Protein AF-A0A661CKA3-F1 (afdb_monomer_lite)

Sequence (81 aa):
MATQIGIVTTLIGTATSTGADGSIRNLQVGNQVFSDDLISTGPHGAIEIQFENESVMDMGRNSQTILDLHVFDLTAMTEFL

Structure (mmCIF, N/CA/C/O backbone):
data_AF-A0A661CKA3-F1
#
_entry.id   AF-A0A661CKA3-F1
#
loop_
_atom_site.group_PDB
_atom_site.id
_atom_site.type_symbol
_atom_site.label_atom_id
_atom_site.label_alt_id
_atom_site.label_comp_id
_atom_site.label_asym_id
_atom_site.label_entity_id
_atom_site.label_seq_id
_atom_site.pdbx_PDB_ins_code
_atom_site.Cartn_x
_atom_site.Cartn_y
_atom_site.Cartn_z
_atom_site.occupancy
_atom_site.B_iso_or_equiv
_atom_site.auth_seq_id
_atom_site.auth_comp_id
_atom_site.auth_asym_id
_atom_site.auth_atom_id
_atom_site.pdbx_PDB_model_num
ATOM 1 N N . MET A 1 1 ? -16.340 -2.806 12.553 1.00 65.62 1 MET A N 1
ATOM 2 C CA . MET A 1 1 ? -15.727 -3.964 11.867 1.00 65.62 1 MET A CA 1
ATOM 3 C C . MET A 1 1 ? -15.068 -3.412 10.620 1.00 65.62 1 MET A C 1
ATOM 5 O O . MET A 1 1 ? -15.704 -2.586 9.985 1.00 65.62 1 MET A O 1
ATOM 9 N N . ALA A 1 2 ? -13.818 -3.776 10.331 1.00 79.50 2 ALA A N 1
ATOM 10 C CA . ALA A 1 2 ? -13.156 -3.348 9.100 1.00 79.50 2 ALA A CA 1
ATOM 11 C C . ALA A 1 2 ? -13.748 -4.136 7.921 1.00 79.50 2 ALA A C 1
ATOM 13 O O . ALA A 1 2 ? -13.841 -5.363 8.001 1.00 79.50 2 ALA A O 1
ATOM 14 N N . THR A 1 3 ? -14.189 -3.447 6.871 1.00 89.31 3 THR A N 1
ATOM 15 C CA . THR A 1 3 ? -14.782 -4.081 5.685 1.00 89.31 3 THR A CA 1
ATOM 16 C C . THR A 1 3 ? -13.673 -4.342 4.687 1.00 89.31 3 THR A C 1
ATOM 18 O O . THR A 1 3 ? -12.971 -3.409 4.321 1.00 89.31 3 THR A O 1
ATOM 21 N N . GLN A 1 4 ? -13.462 -5.590 4.271 1.00 92.62 4 GLN A N 1
ATOM 22 C CA . GLN A 1 4 ? -12.517 -5.865 3.188 1.00 92.62 4 GLN A CA 1
ATOM 23 C C . GLN A 1 4 ? -13.043 -5.214 1.908 1.00 92.62 4 GLN A C 1
ATOM 25 O O . GLN A 1 4 ? -14.235 -5.298 1.637 1.00 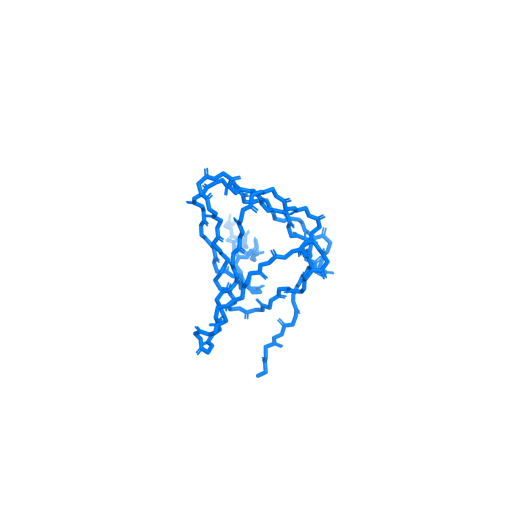92.62 4 GLN A O 1
ATOM 30 N N . ILE A 1 5 ? -12.164 -4.564 1.145 1.00 92.38 5 ILE A N 1
ATOM 31 C CA . ILE A 1 5 ? -12.555 -3.944 -0.129 1.00 92.38 5 ILE A CA 1
ATOM 32 C C . ILE A 1 5 ? -11.665 -4.353 -1.302 1.00 92.38 5 ILE A C 1
ATOM 34 O O . ILE A 1 5 ? -12.014 -4.099 -2.454 1.00 92.38 5 ILE A O 1
ATOM 38 N N . GLY A 1 6 ? -10.514 -4.976 -1.034 1.00 94.50 6 GLY A N 1
ATOM 39 C CA . GLY A 1 6 ? -9.583 -5.385 -2.079 1.00 94.50 6 GLY A CA 1
ATOM 40 C C . GLY A 1 6 ? -8.433 -6.256 -1.590 1.00 94.50 6 GLY A C 1
ATOM 41 O O . GLY A 1 6 ? -8.323 -6.590 -0.404 1.00 94.50 6 GLY A O 1
ATOM 42 N N . ILE A 1 7 ? -7.574 -6.629 -2.535 1.00 96.94 7 ILE A N 1
ATOM 43 C CA . ILE A 1 7 ? -6.393 -7.473 -2.345 1.00 96.94 7 ILE A CA 1
ATOM 44 C C . ILE A 1 7 ? -5.212 -6.850 -3.093 1.00 96.94 7 ILE A C 1
ATOM 46 O O . ILE A 1 7 ? -5.346 -6.393 -4.225 1.00 96.94 7 ILE A O 1
ATOM 50 N N . VAL A 1 8 ? -4.036 -6.859 -2.470 1.00 97.81 8 VAL A N 1
ATOM 51 C CA . VAL A 1 8 ? -2.785 -6.434 -3.108 1.00 97.81 8 VAL A CA 1
ATOM 52 C C . VAL A 1 8 ? -2.362 -7.470 -4.147 1.00 97.81 8 VAL A C 1
ATOM 54 O O . VAL A 1 8 ? -2.062 -8.610 -3.791 1.00 97.81 8 VAL A O 1
ATOM 57 N N . THR A 1 9 ? -2.292 -7.091 -5.415 1.00 97.81 9 THR A N 1
ATOM 58 C CA . THR A 1 9 ? -1.894 -7.986 -6.517 1.00 97.81 9 THR A CA 1
ATOM 59 C C . THR A 1 9 ? -0.427 -7.829 -6.884 1.00 97.81 9 THR A C 1
ATOM 61 O O . THR A 1 9 ? 0.235 -8.820 -7.191 1.00 97.81 9 THR A O 1
ATOM 64 N N . THR A 1 10 ? 0.112 -6.616 -6.749 1.00 97.62 10 THR A N 1
ATOM 65 C CA . THR A 1 10 ? 1.520 -6.313 -7.022 1.00 97.62 10 THR A CA 1
ATOM 66 C C . THR A 1 10 ? 2.097 -5.423 -5.926 1.00 97.62 10 THR A C 1
ATOM 68 O O . THR A 1 10 ? 1.445 -4.494 -5.455 1.00 97.62 10 THR A O 1
ATOM 71 N N . LEU A 1 11 ? 3.343 -5.684 -5.520 1.00 97.62 11 LEU A N 1
ATOM 72 C CA . LEU A 1 11 ? 4.092 -4.823 -4.607 1.00 97.62 11 LEU A CA 1
ATOM 73 C C . LEU A 1 11 ? 5.580 -4.808 -4.970 1.00 97.62 11 LEU A C 1
ATOM 75 O O . LEU A 1 11 ? 6.225 -5.854 -5.042 1.00 97.62 11 LEU A O 1
ATOM 79 N N . ILE A 1 12 ? 6.138 -3.611 -5.127 1.00 97.50 12 ILE A N 1
ATOM 80 C CA . ILE A 1 12 ? 7.572 -3.348 -5.267 1.00 97.50 12 ILE A CA 1
ATOM 81 C C . ILE A 1 12 ? 7.992 -2.453 -4.102 1.00 97.50 12 ILE A C 1
ATOM 83 O O . ILE A 1 12 ? 7.295 -1.497 -3.773 1.00 97.50 12 ILE A O 1
ATOM 87 N N . GLY A 1 13 ? 9.131 -2.743 -3.471 1.00 96.94 13 GLY A N 1
ATOM 88 C CA . GLY A 1 13 ? 9.627 -1.957 -2.341 1.00 96.94 13 GLY A CA 1
ATOM 89 C C . GLY A 1 13 ? 8.800 -2.174 -1.071 1.00 96.94 13 GLY A C 1
ATOM 90 O O . GLY A 1 13 ? 8.642 -3.308 -0.624 1.00 96.94 13 GLY A O 1
ATOM 91 N N . THR A 1 14 ? 8.321 -1.090 -0.456 1.00 97.38 14 THR A N 1
ATOM 92 C CA . THR A 1 14 ? 7.555 -1.139 0.798 1.00 97.38 14 THR A CA 1
ATOM 93 C C . THR A 1 14 ? 6.227 -0.406 0.677 1.00 97.38 14 THR A C 1
ATOM 95 O O . THR A 1 14 ? 6.148 0.671 0.082 1.00 97.38 14 THR A O 1
ATOM 98 N N . ALA A 1 15 ? 5.198 -0.972 1.301 1.00 98.00 15 ALA A N 1
ATOM 99 C CA . ALA A 1 15 ? 3.934 -0.303 1.553 1.00 98.00 15 ALA A CA 1
ATOM 100 C C . ALA A 1 15 ? 3.380 -0.715 2.921 1.00 98.00 15 ALA A C 1
ATOM 102 O O . ALA A 1 15 ? 3.653 -1.816 3.413 1.00 98.00 15 ALA A O 1
ATOM 103 N N . THR A 1 16 ? 2.609 0.174 3.532 1.00 98.06 16 THR A N 1
ATOM 104 C CA . THR A 1 16 ? 1.925 -0.059 4.805 1.00 98.06 16 THR A CA 1
ATOM 105 C C . THR A 1 16 ? 0.453 0.294 4.687 1.00 98.06 16 THR A C 1
ATOM 107 O O . THR A 1 16 ? 0.108 1.248 3.993 1.00 98.06 16 THR A O 1
ATOM 110 N N . SER A 1 17 ? -0.389 -0.445 5.401 1.00 97.50 17 SER A N 1
ATOM 111 C CA . SER A 1 17 ? -1.766 -0.061 5.703 1.00 97.50 17 SER A CA 1
ATOM 112 C C . SER A 1 17 ? -1.829 0.367 7.166 1.00 97.50 17 SER A C 1
ATOM 114 O O . SER A 1 17 ? -1.355 -0.362 8.042 1.00 97.50 17 SER A O 1
ATOM 116 N N . THR A 1 18 ? -2.386 1.545 7.417 1.00 96.50 18 THR A N 1
ATOM 117 C CA . THR A 1 18 ? -2.763 2.003 8.752 1.00 96.50 18 THR A CA 1
ATOM 118 C C . THR A 1 18 ? -4.277 1.908 8.863 1.00 96.50 18 THR A C 1
ATOM 120 O O . THR A 1 18 ? -4.978 2.632 8.160 1.00 96.50 18 THR A O 1
ATOM 123 N N . GLY A 1 19 ? -4.771 1.025 9.727 1.00 92.38 19 GLY A N 1
ATOM 124 C CA . GLY A 1 19 ? -6.203 0.875 9.968 1.00 92.38 19 GLY A CA 1
ATOM 125 C C . GLY A 1 19 ? -6.805 2.077 10.694 1.00 92.38 19 GLY A C 1
ATOM 126 O O . GLY A 1 19 ? -6.093 2.886 11.294 1.00 92.38 19 GLY A O 1
ATOM 127 N N . ALA A 1 20 ? -8.136 2.165 10.703 1.00 86.94 20 ALA A N 1
ATOM 128 C CA . ALA A 1 20 ? -8.874 3.213 11.419 1.00 86.94 20 ALA A CA 1
ATOM 129 C C . ALA A 1 20 ? -8.626 3.219 12.945 1.00 86.94 20 ALA A C 1
ATOM 131 O O . ALA A 1 20 ? -8.853 4.223 13.617 1.00 86.94 20 ALA A O 1
ATOM 132 N N . ASP A 1 21 ? -8.149 2.103 13.499 1.00 87.94 21 ASP A N 1
ATOM 133 C CA . ASP A 1 21 ? -7.720 1.963 14.894 1.00 87.94 21 ASP A CA 1
ATOM 134 C C . ASP A 1 21 ? -6.284 2.469 15.148 1.00 87.94 21 ASP A C 1
ATOM 136 O O . ASP A 1 21 ? -5.816 2.463 16.287 1.00 87.94 21 ASP A O 1
ATOM 140 N N . GLY A 1 22 ? -5.581 2.908 14.100 1.00 91.31 22 GLY A N 1
ATOM 141 C CA . GLY A 1 22 ? -4.186 3.340 14.135 1.00 91.31 22 GLY A CA 1
ATOM 142 C C . GLY A 1 22 ? -3.169 2.200 14.038 1.00 91.31 22 GLY A C 1
ATOM 143 O O . GLY A 1 22 ? -1.965 2.465 14.062 1.00 91.31 22 GLY A O 1
ATOM 144 N N . SER A 1 23 ? -3.609 0.944 13.913 1.00 94.12 23 SER A N 1
ATOM 145 C CA . SER A 1 23 ? -2.720 -0.208 13.754 1.00 94.12 23 SER A CA 1
ATOM 146 C C . SER A 1 23 ? -2.033 -0.165 12.392 1.00 94.12 23 SER A C 1
ATOM 148 O O . SER A 1 23 ? -2.694 -0.099 11.358 1.00 94.12 23 SER A O 1
ATOM 150 N N . ILE A 1 24 ? -0.701 -0.245 12.378 1.00 96.50 24 ILE A N 1
ATOM 151 C CA . ILE A 1 24 ? 0.093 -0.233 11.144 1.00 96.50 24 ILE A CA 1
ATOM 152 C C . ILE A 1 24 ? 0.537 -1.654 10.811 1.00 96.50 24 ILE A C 1
ATOM 154 O O . ILE A 1 24 ? 1.137 -2.337 11.643 1.00 96.50 24 ILE A O 1
ATOM 158 N N . ARG A 1 25 ? 0.301 -2.080 9.570 1.00 96.19 25 ARG A N 1
ATOM 159 C CA . ARG A 1 25 ? 0.789 -3.351 9.029 1.00 96.19 25 ARG A CA 1
ATOM 160 C C . ARG A 1 25 ? 1.555 -3.151 7.731 1.00 96.19 25 ARG A C 1
ATOM 162 O O . ARG A 1 25 ? 1.164 -2.355 6.880 1.00 96.19 25 ARG A O 1
ATOM 169 N N . ASN A 1 26 ? 2.631 -3.911 7.556 1.00 97.38 26 ASN A N 1
ATOM 170 C CA . ASN A 1 26 ? 3.301 -4.021 6.266 1.00 97.38 26 ASN A CA 1
ATOM 171 C C . ASN A 1 26 ? 2.432 -4.831 5.307 1.00 97.38 26 ASN A C 1
ATOM 173 O O . ASN A 1 26 ? 1.925 -5.888 5.676 1.00 97.38 26 ASN A O 1
ATOM 177 N N . LEU A 1 27 ? 2.282 -4.332 4.085 1.00 97.50 27 LEU A N 1
ATOM 178 C CA . LEU A 1 27 ? 1.555 -5.029 3.034 1.00 97.50 27 LEU A CA 1
ATOM 179 C C . LEU A 1 27 ? 2.488 -5.959 2.262 1.00 97.50 27 LEU A C 1
ATOM 181 O O . LEU A 1 27 ? 3.678 -5.683 2.098 1.00 97.50 27 LEU A O 1
ATOM 185 N N . GLN A 1 28 ? 1.916 -7.052 1.773 1.00 97.94 28 GLN A N 1
ATOM 186 C CA . GLN A 1 28 ? 2.513 -7.993 0.831 1.00 97.94 28 GLN A CA 1
ATOM 187 C C . GLN A 1 28 ? 1.482 -8.374 -0.230 1.00 97.94 28 GLN A C 1
ATOM 189 O O . GLN A 1 28 ? 0.280 -8.217 -0.019 1.00 97.94 28 GLN A O 1
ATOM 194 N N . VAL A 1 29 ? 1.946 -8.916 -1.356 1.00 97.94 29 VAL A N 1
ATOM 195 C CA . VAL A 1 29 ? 1.055 -9.503 -2.365 1.00 97.94 29 VAL A CA 1
ATOM 196 C C . VAL A 1 29 ? 0.166 -10.573 -1.718 1.00 97.94 29 VAL A C 1
ATOM 198 O O . VAL A 1 29 ? 0.632 -11.386 -0.920 1.00 97.94 29 VAL A O 1
ATOM 201 N N . GLY A 1 30 ? -1.125 -10.541 -2.036 1.00 97.38 30 GLY A N 1
ATOM 202 C CA . GLY A 1 30 ? -2.167 -11.384 -1.454 1.00 97.38 30 GLY A CA 1
ATOM 203 C C . GLY A 1 30 ? -2.747 -10.864 -0.136 1.00 97.38 30 GLY A C 1
ATOM 204 O O . GLY A 1 30 ? -3.705 -11.446 0.367 1.00 97.38 30 GLY A O 1
ATOM 205 N N . ASN A 1 31 ? -2.213 -9.784 0.449 1.00 97.19 31 ASN A N 1
ATOM 206 C CA . ASN A 1 31 ? -2.822 -9.183 1.635 1.00 97.19 31 ASN A CA 1
ATOM 207 C C . ASN A 1 31 ? -4.125 -8.470 1.289 1.00 97.19 31 ASN A C 1
ATOM 209 O O . ASN A 1 31 ? -4.238 -7.797 0.266 1.00 97.19 31 ASN A O 1
ATOM 213 N N . GLN A 1 32 ? -5.079 -8.582 2.205 1.00 95.31 32 GLN A N 1
ATOM 214 C CA . GLN A 1 32 ? -6.333 -7.849 2.152 1.00 95.31 32 GLN A CA 1
ATOM 215 C C . GLN A 1 32 ? -6.110 -6.396 2.576 1.00 95.31 32 GLN A C 1
ATOM 217 O O . GLN A 1 32 ? -5.294 -6.091 3.460 1.00 95.31 32 GLN A O 1
ATOM 222 N N . VAL A 1 33 ? -6.873 -5.503 1.962 1.00 94.12 33 VAL A N 1
ATOM 223 C CA . VAL A 1 33 ? -7.001 -4.108 2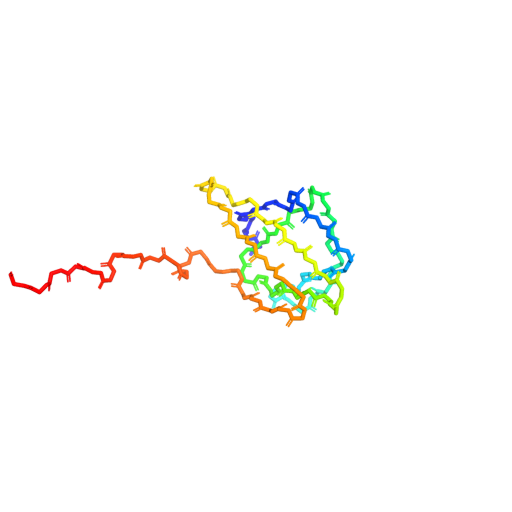.377 1.00 94.12 33 VAL A CA 1
ATOM 224 C C . VAL A 1 33 ? -8.447 -3.820 2.748 1.00 94.12 33 VAL A C 1
ATOM 226 O O . VAL A 1 33 ? -9.372 -4.427 2.194 1.00 94.12 33 VAL A O 1
ATOM 229 N N . PHE A 1 34 ? -8.633 -2.934 3.720 1.00 93.19 34 PHE A N 1
ATOM 230 C CA . PHE A 1 34 ? -9.941 -2.657 4.292 1.00 93.19 34 PHE A CA 1
ATOM 231 C C . PHE A 1 34 ? -10.359 -1.212 4.038 1.00 93.19 34 PHE A C 1
ATOM 233 O O . PHE A 1 34 ? -9.530 -0.352 3.743 1.00 93.19 34 PHE A O 1
ATOM 240 N N . SER A 1 35 ? -11.659 -0.960 4.144 1.00 91.06 35 SER A N 1
ATOM 241 C CA . SER A 1 35 ? -12.210 0.387 4.163 1.00 91.06 35 SER A CA 1
ATOM 242 C C . SER A 1 35 ? -11.579 1.200 5.290 1.00 91.06 35 SER A C 1
ATOM 244 O O . SER A 1 35 ? -11.288 0.670 6.364 1.00 91.06 35 SER A O 1
ATOM 246 N N . ASP A 1 36 ? -11.398 2.488 5.031 1.00 90.38 36 ASP A N 1
ATOM 247 C CA . ASP A 1 36 ? -10.775 3.482 5.901 1.00 90.38 36 ASP A CA 1
ATOM 248 C C . ASP A 1 36 ? -9.282 3.238 6.189 1.00 90.38 36 ASP A C 1
ATOM 250 O O . ASP A 1 36 ? -8.672 3.997 6.945 1.00 90.38 36 ASP A O 1
ATOM 254 N N . ASP A 1 37 ? -8.660 2.226 5.568 1.00 93.00 37 ASP A N 1
ATOM 255 C CA . ASP A 1 37 ? -7.214 2.033 5.654 1.00 93.00 37 ASP A CA 1
ATOM 256 C C . ASP A 1 37 ? -6.494 3.179 4.921 1.00 93.00 37 ASP A C 1
ATOM 258 O O . ASP A 1 37 ? -6.760 3.474 3.751 1.00 93.00 37 ASP A O 1
ATOM 262 N N . LEU A 1 38 ? -5.507 3.782 5.584 1.00 95.12 38 LEU A N 1
ATOM 263 C CA . LEU A 1 38 ? -4.529 4.653 4.940 1.00 95.12 38 LEU A CA 1
ATOM 264 C C . LEU A 1 38 ? -3.402 3.792 4.368 1.00 95.12 38 LEU 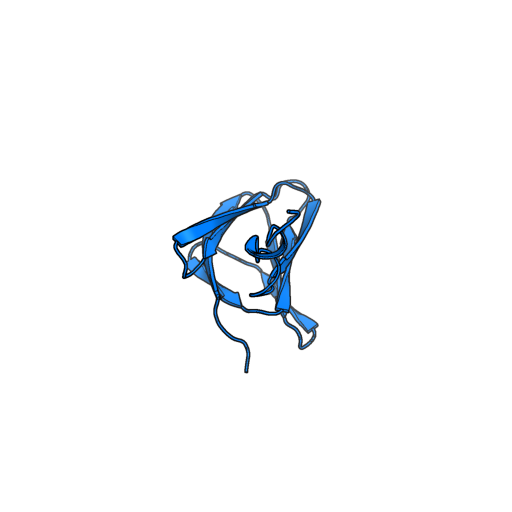A C 1
ATOM 266 O O . LEU 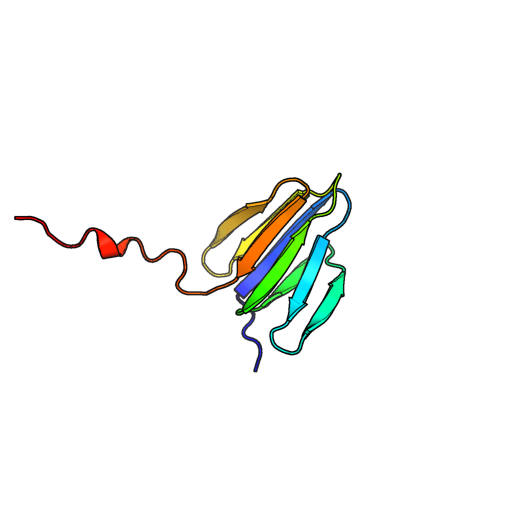A 1 38 ? -2.590 3.231 5.108 1.00 95.12 38 LEU A O 1
ATOM 270 N N . ILE A 1 39 ? -3.320 3.726 3.044 1.00 96.44 39 ILE A N 1
ATOM 271 C CA . ILE A 1 39 ? -2.235 3.054 2.331 1.00 96.44 39 ILE A CA 1
ATOM 272 C C . ILE A 1 39 ? -1.118 4.060 2.093 1.00 96.44 39 ILE A C 1
ATOM 274 O O . ILE A 1 39 ? -1.361 5.163 1.608 1.00 96.44 39 ILE A O 1
ATOM 278 N N . SER A 1 40 ? 0.114 3.678 2.419 1.00 97.50 40 SER A N 1
ATOM 279 C CA . SER A 1 40 ? 1.309 4.503 2.236 1.00 97.50 40 SER A CA 1
ATOM 280 C C . SER A 1 40 ? 2.412 3.692 1.571 1.00 97.50 40 SER A C 1
ATOM 282 O O . SER A 1 40 ? 2.756 2.610 2.048 1.00 97.50 40 SER A O 1
ATOM 284 N N . THR A 1 41 ? 2.985 4.204 0.484 1.00 98.00 41 THR A N 1
ATOM 285 C CA . THR A 1 41 ? 4.122 3.588 -0.212 1.00 98.00 41 THR A CA 1
ATOM 286 C C . THR A 1 41 ? 5.435 4.274 0.154 1.00 98.00 41 THR A C 1
ATOM 288 O O . THR A 1 41 ? 5.504 5.484 0.375 1.00 98.00 41 THR A O 1
ATOM 291 N N . GLY A 1 42 ? 6.518 3.500 0.208 1.00 97.38 42 GLY A N 1
ATOM 292 C CA . GLY A 1 42 ? 7.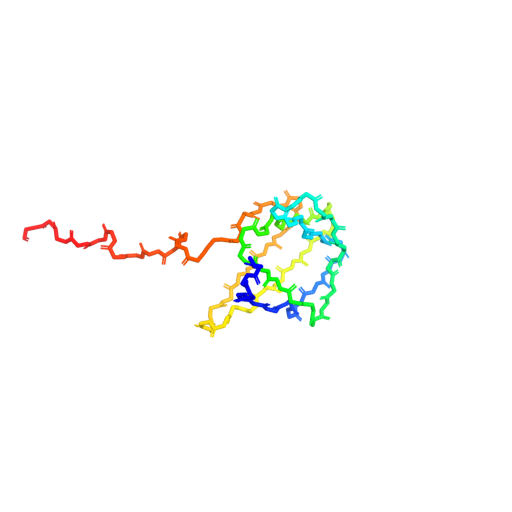852 4.020 0.489 1.00 97.38 42 GLY A CA 1
ATOM 293 C C . GLY A 1 42 ? 8.519 4.732 -0.703 1.00 97.38 42 GLY A C 1
ATOM 294 O O . GLY A 1 42 ? 7.969 4.784 -1.807 1.00 97.38 42 GLY A O 1
ATOM 295 N N . PRO A 1 43 ? 9.767 5.212 -0.528 1.00 95.94 43 PRO A N 1
ATOM 296 C CA . PRO A 1 43 ? 10.520 5.941 -1.559 1.00 95.94 43 PRO A CA 1
ATOM 297 C C . PRO A 1 43 ? 10.831 5.154 -2.832 1.00 95.94 43 PRO A C 1
ATOM 299 O O . PRO A 1 43 ? 11.000 5.738 -3.901 1.00 95.94 43 PRO A O 1
ATOM 302 N N . HIS A 1 44 ? 10.878 3.830 -2.716 1.00 95.88 44 HIS A N 1
ATOM 303 C CA . HIS A 1 44 ? 11.044 2.890 -3.825 1.00 95.88 44 HIS A CA 1
ATOM 304 C C . HIS A 1 44 ? 9.805 1.990 -3.970 1.00 95.88 44 HIS A C 1
ATOM 306 O O . HIS A 1 44 ? 9.900 0.887 -4.500 1.00 95.88 44 HIS A O 1
ATOM 312 N N . GLY A 1 45 ? 8.676 2.433 -3.405 1.00 95.94 45 GLY A N 1
ATOM 313 C CA . GLY A 1 45 ? 7.432 1.687 -3.323 1.00 95.94 45 GLY A CA 1
ATOM 314 C C . GLY A 1 45 ? 6.587 1.823 -4.585 1.00 95.94 45 GLY A C 1
ATOM 315 O O . GLY A 1 45 ? 6.500 2.907 -5.156 1.00 95.94 45 GLY A O 1
ATOM 316 N N . ALA A 1 46 ? 5.934 0.744 -4.988 1.00 97.12 46 ALA A N 1
ATOM 317 C CA . ALA A 1 46 ? 4.782 0.777 -5.878 1.00 97.12 46 ALA A CA 1
ATOM 318 C C . ALA A 1 46 ? 3.840 -0.357 -5.478 1.00 97.12 46 ALA A C 1
ATOM 320 O O . ALA A 1 46 ? 4.312 -1.444 -5.139 1.00 97.12 46 ALA A O 1
ATOM 321 N N . ILE A 1 47 ? 2.538 -0.106 -5.486 1.00 97.94 47 ILE A N 1
ATOM 322 C CA . ILE A 1 47 ? 1.533 -1.100 -5.111 1.00 97.94 47 ILE A CA 1
ATOM 323 C C . ILE A 1 47 ? 0.361 -1.043 -6.082 1.00 97.94 47 ILE A C 1
ATOM 325 O O . ILE A 1 47 ? -0.057 0.042 -6.481 1.00 97.94 47 ILE A O 1
ATOM 329 N N . GLU A 1 48 ? -0.146 -2.219 -6.425 1.00 97.69 48 GLU A N 1
ATOM 330 C CA . GLU A 1 48 ? -1.384 -2.417 -7.173 1.00 97.69 48 GLU A CA 1
ATOM 331 C C . GLU A 1 48 ? -2.377 -3.131 -6.256 1.00 97.69 48 GLU A C 1
ATOM 333 O O . GLU A 1 48 ? -2.039 -4.126 -5.597 1.00 97.69 48 GLU A O 1
ATOM 338 N N . ILE A 1 49 ? -3.594 -2.604 -6.192 1.00 96.38 49 ILE A N 1
ATOM 339 C CA . ILE A 1 49 ? -4.695 -3.161 -5.414 1.00 96.38 49 ILE A CA 1
ATOM 340 C C . ILE A 1 49 ? -5.842 -3.459 -6.369 1.00 96.38 49 ILE A C 1
ATOM 342 O O . ILE A 1 49 ? -6.364 -2.559 -7.027 1.00 96.38 49 ILE A O 1
ATOM 346 N N . GLN A 1 50 ? -6.265 -4.718 -6.389 1.00 95.75 50 GLN A N 1
ATOM 347 C CA . GLN A 1 50 ? -7.490 -5.151 -7.040 1.00 95.75 50 GLN A CA 1
ATOM 348 C C . GLN A 1 50 ? -8.639 -5.048 -6.039 1.00 95.75 50 GLN A C 1
ATOM 350 O O . GLN A 1 50 ? -8.645 -5.741 -5.018 1.00 95.75 50 GLN A O 1
ATOM 355 N N . PHE A 1 51 ? -9.615 -4.195 -6.325 1.00 92.62 51 PHE A N 1
ATOM 356 C CA . PHE A 1 51 ? -10.833 -4.096 -5.529 1.00 92.62 51 PHE A CA 1
ATOM 357 C C . PHE A 1 51 ? -11.838 -5.188 -5.899 1.00 92.62 51 PHE A C 1
ATOM 359 O O . PHE A 1 51 ? -11.786 -5.765 -6.988 1.00 92.62 51 PHE A O 1
ATOM 366 N N . GLU A 1 52 ? -12.781 -5.448 -4.992 1.00 89.69 52 GLU A N 1
ATOM 367 C CA . GLU A 1 52 ? -13.855 -6.438 -5.174 1.00 89.69 52 GLU A CA 1
ATOM 368 C C . GLU A 1 52 ? -14.802 -6.106 -6.338 1.00 89.69 52 GLU A C 1
ATOM 370 O O . GLU A 1 52 ? -15.453 -6.996 -6.875 1.00 89.69 52 GLU A O 1
ATOM 375 N N . ASN A 1 53 ? -14.848 -4.841 -6.767 1.00 86.75 53 ASN A N 1
ATOM 376 C CA . ASN A 1 53 ? -15.611 -4.384 -7.932 1.00 86.75 53 ASN A CA 1
ATOM 377 C C . ASN A 1 53 ? -14.852 -4.538 -9.265 1.00 86.75 53 ASN A C 1
ATOM 379 O O . ASN A 1 53 ? -15.203 -3.879 -10.240 1.00 86.75 53 ASN A O 1
ATOM 383 N N . GLU A 1 54 ? -13.785 -5.339 -9.290 1.00 87.56 54 GLU A N 1
ATOM 384 C CA . GLU A 1 54 ? -12.890 -5.543 -10.438 1.00 87.56 54 GLU A CA 1
ATOM 385 C C . GLU A 1 54 ? -12.092 -4.295 -10.877 1.00 87.56 54 GLU A C 1
ATOM 387 O O . GLU A 1 54 ? -11.226 -4.396 -11.747 1.00 87.56 54 GLU A O 1
ATOM 392 N N . SER A 1 55 ? -12.255 -3.141 -10.220 1.00 89.88 55 SER A N 1
ATOM 393 C CA . SER A 1 55 ? -11.403 -1.970 -10.447 1.00 89.88 55 SER A CA 1
ATOM 394 C C . SER A 1 55 ? -10.016 -2.161 -9.843 1.00 89.88 55 SER A C 1
ATOM 396 O O . SER A 1 55 ? -9.862 -2.719 -8.756 1.00 89.88 55 SER A O 1
ATOM 398 N N . VAL A 1 56 ? -9.009 -1.607 -10.511 1.00 92.88 56 VAL A N 1
ATOM 399 C CA . VAL A 1 56 ? -7.618 -1.615 -10.050 1.00 92.88 56 VAL A CA 1
ATOM 400 C C . VAL A 1 56 ? -7.203 -0.203 -9.644 1.00 92.88 56 VAL A C 1
ATOM 402 O O . VAL A 1 56 ? -7.582 0.772 -10.295 1.00 92.88 56 VAL A O 1
ATOM 405 N N . MET A 1 57 ? -6.436 -0.087 -8.562 1.00 92.50 57 MET A N 1
ATOM 406 C CA . MET A 1 57 ? -5.747 1.141 -8.171 1.00 92.50 57 MET A CA 1
ATOM 407 C C . MET A 1 57 ? -4.248 0.902 -8.107 1.00 92.50 57 MET A C 1
ATOM 409 O O . MET A 1 57 ? -3.780 0.027 -7.380 1.00 92.50 57 MET A O 1
ATOM 413 N N . ASP A 1 58 ? -3.519 1.772 -8.795 1.00 95.06 58 ASP A N 1
ATOM 414 C CA . ASP A 1 58 ? -2.066 1.816 -8.782 1.00 95.06 58 ASP A CA 1
ATOM 415 C C . ASP A 1 58 ? -1.570 3.031 -8.009 1.00 95.06 58 ASP A C 1
ATOM 417 O O . ASP A 1 58 ? -1.996 4.166 -8.241 1.00 95.06 58 ASP A O 1
ATOM 421 N N . MET A 1 59 ? -0.608 2.810 -7.119 1.00 96.06 59 MET A N 1
ATOM 422 C CA . MET A 1 59 ? 0.091 3.879 -6.417 1.00 96.06 59 MET A CA 1
ATOM 423 C C . MET A 1 59 ? 1.592 3.767 -6.648 1.00 96.06 59 MET A C 1
ATOM 425 O O . MET A 1 59 ? 2.203 2.716 -6.449 1.00 96.06 59 MET A O 1
ATOM 429 N N . GLY A 1 60 ? 2.200 4.889 -7.030 1.00 95.94 60 GLY A N 1
ATOM 430 C CA . GLY A 1 60 ? 3.646 5.008 -7.174 1.00 95.94 60 GLY A CA 1
ATOM 431 C C . GLY A 1 60 ? 4.352 5.246 -5.840 1.00 95.94 60 GLY A C 1
ATOM 432 O O . GLY A 1 60 ? 3.779 5.096 -4.765 1.00 95.94 60 GLY A O 1
ATOM 433 N N . ARG A 1 61 ? 5.615 5.664 -5.915 1.00 96.62 61 ARG A N 1
ATOM 434 C CA . ARG A 1 61 ? 6.469 5.953 -4.751 1.00 96.62 61 ARG A CA 1
ATOM 435 C C . ARG A 1 61 ? 5.974 7.134 -3.920 1.00 96.62 61 ARG A C 1
ATOM 437 O O . ARG A 1 61 ? 5.444 8.092 -4.481 1.00 96.62 61 ARG A O 1
ATOM 444 N N . ASN A 1 62 ? 6.242 7.103 -2.612 1.00 96.12 62 ASN A N 1
ATOM 445 C CA . ASN A 1 62 ? 5.916 8.174 -1.657 1.00 96.12 62 ASN A CA 1
ATOM 446 C C . ASN A 1 62 ? 4.473 8.690 -1.787 1.00 96.12 62 ASN A C 1
ATOM 448 O O . ASN A 1 62 ? 4.228 9.893 -1.714 1.00 96.12 62 ASN A O 1
ATOM 452 N N . SER A 1 63 ? 3.537 7.788 -2.055 1.00 95.94 63 SER A N 1
ATOM 453 C CA . SER A 1 63 ? 2.129 8.105 -2.260 1.00 95.94 63 SER A CA 1
ATOM 454 C C . SER A 1 63 ? 1.324 7.645 -1.057 1.00 95.94 63 SER A C 1
ATOM 456 O O . SER A 1 63 ? 1.665 6.652 -0.413 1.00 95.94 63 SER A O 1
ATOM 458 N N . GLN A 1 64 ? 0.253 8.374 -0.761 1.00 95.75 64 GLN A N 1
ATOM 459 C CA . GLN A 1 64 ? -0.678 8.045 0.307 1.00 95.75 64 GLN A CA 1
ATOM 460 C C . GLN A 1 64 ? -2.105 8.190 -0.194 1.00 95.75 64 GLN A C 1
ATOM 462 O O . GLN A 1 64 ? -2.405 9.132 -0.926 1.00 95.75 64 GLN A O 1
ATOM 467 N N . THR A 1 65 ? -2.971 7.261 0.195 1.00 93.38 65 THR A N 1
ATOM 468 C CA . THR A 1 65 ? -4.400 7.333 -0.105 1.00 93.38 65 THR A CA 1
ATOM 469 C C . THR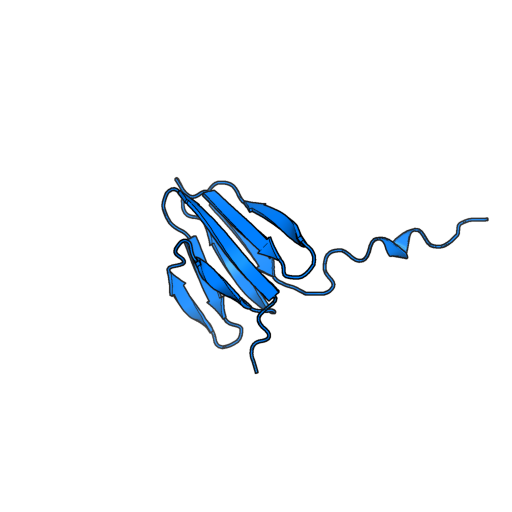 A 1 65 ? -5.206 6.687 1.006 1.00 93.38 65 THR A C 1
ATOM 471 O O . THR A 1 65 ? -4.753 5.723 1.624 1.00 93.38 65 THR A O 1
ATOM 474 N N . ILE A 1 66 ? -6.400 7.216 1.246 1.00 92.19 66 ILE A N 1
ATOM 475 C CA . ILE A 1 66 ? -7.391 6.572 2.103 1.00 92.19 66 ILE A CA 1
ATOM 476 C C . ILE A 1 66 ? -8.273 5.721 1.203 1.00 92.19 66 ILE A C 1
ATOM 478 O O . ILE A 1 66 ? -8.753 6.178 0.164 1.00 92.19 66 ILE A O 1
ATOM 482 N N . LEU A 1 67 ? -8.463 4.475 1.602 1.00 89.44 67 LEU A N 1
ATOM 483 C CA . LEU A 1 67 ? -9.347 3.549 0.928 1.00 89.44 67 LEU A CA 1
ATOM 484 C C . LEU A 1 67 ? -10.779 3.749 1.410 1.00 89.44 67 LEU A C 1
ATOM 486 O O . LEU A 1 67 ? -11.172 3.184 2.420 1.00 89.44 67 LEU A O 1
ATOM 490 N N . ASP A 1 68 ? -11.573 4.529 0.690 1.00 81.81 68 ASP A N 1
ATOM 491 C CA . ASP A 1 68 ? -12.999 4.676 0.987 1.00 81.81 68 ASP A CA 1
ATOM 492 C C . ASP A 1 68 ? -13.852 4.167 -0.184 1.00 81.81 68 ASP A C 1
ATOM 494 O O . ASP A 1 68 ? -13.535 4.346 -1.362 1.00 81.81 68 ASP A O 1
ATOM 498 N N . LEU A 1 69 ? -14.937 3.487 0.182 1.00 65.25 69 LEU A N 1
ATOM 499 C CA . LEU A 1 69 ? -15.936 2.890 -0.698 1.00 65.25 69 LEU A CA 1
ATOM 500 C C . LEU A 1 69 ? -16.689 3.936 -1.539 1.00 65.25 69 LEU A C 1
ATOM 502 O O . LEU A 1 69 ? -17.273 3.573 -2.557 1.00 65.25 69 LEU A O 1
ATOM 506 N N . HIS A 1 70 ? -16.664 5.217 -1.153 1.00 60.06 70 HIS A N 1
ATOM 507 C CA . HIS A 1 70 ? -17.390 6.297 -1.834 1.00 60.06 70 HIS A CA 1
ATOM 508 C C . HIS A 1 70 ? -16.511 7.270 -2.636 1.00 60.06 70 HIS A C 1
ATOM 510 O O . HIS A 1 70 ? -17.028 8.227 -3.212 1.00 60.06 70 HIS A O 1
ATOM 516 N N . VAL A 1 71 ? -15.193 7.058 -2.714 1.00 57.19 71 VAL A N 1
ATOM 517 C CA . VAL A 1 71 ? -14.266 8.054 -3.301 1.00 57.19 71 VAL A CA 1
ATOM 518 C C . VAL A 1 71 ? -14.398 8.175 -4.824 1.00 57.19 71 VAL A C 1
ATOM 520 O O . VAL A 1 71 ? -13.940 9.158 -5.405 1.00 57.19 71 VAL A O 1
ATOM 523 N N . PHE A 1 72 ? -15.071 7.230 -5.486 1.00 49.06 72 PHE A N 1
ATOM 524 C CA . PHE A 1 72 ? -15.305 7.291 -6.929 1.00 49.06 72 PHE A CA 1
ATOM 525 C C . PHE A 1 72 ? -16.755 6.979 -7.313 1.00 49.06 72 PHE A C 1
ATOM 527 O O . PHE A 1 72 ? -17.034 6.070 -8.092 1.00 49.06 72 PHE A O 1
ATOM 534 N N . ASP A 1 73 ? -17.692 7.764 -6.783 1.00 45.72 73 ASP A N 1
ATOM 535 C CA . ASP A 1 73 ? -19.024 7.872 -7.371 1.00 45.72 73 ASP A CA 1
ATOM 536 C C . ASP A 1 73 ? -19.024 8.944 -8.484 1.00 45.72 73 ASP A C 1
ATOM 538 O O . ASP A 1 73 ? -19.110 10.147 -8.229 1.00 45.72 73 ASP A O 1
ATOM 542 N N . LEU A 1 74 ? -18.910 8.517 -9.748 1.00 48.16 74 LEU A N 1
ATOM 543 C CA . LEU A 1 74 ? -19.059 9.399 -10.917 1.00 48.16 74 LEU A CA 1
ATOM 544 C C . LEU A 1 74 ? -20.519 9.823 -11.181 1.00 48.16 74 LEU A C 1
ATOM 546 O O . LEU A 1 74 ? -20.785 10.529 -12.156 1.00 48.16 74 LEU A O 1
ATOM 550 N N . THR A 1 75 ? -21.477 9.474 -10.318 1.00 51.41 75 THR A N 1
ATOM 551 C CA . THR A 1 75 ? -22.877 9.915 -10.463 1.00 51.41 75 THR A CA 1
ATOM 552 C C . THR A 1 75 ? -23.050 11.423 -10.208 1.00 51.41 75 THR A C 1
ATOM 554 O O . THR A 1 75 ? -24.101 11.995 -10.505 1.00 51.41 75 THR A O 1
ATOM 557 N N . ALA A 1 76 ? -21.988 12.123 -9.784 1.00 50.69 76 ALA A N 1
ATOM 558 C CA . ALA A 1 76 ? -21.924 13.587 -9.728 1.00 50.69 76 ALA A CA 1
ATOM 559 C C . ALA A 1 76 ? -21.970 14.293 -11.104 1.00 50.69 76 ALA A C 1
ATOM 561 O O . ALA A 1 76 ? -21.938 15.521 -11.154 1.00 50.69 76 ALA A O 1
ATOM 562 N N . MET A 1 77 ? -22.083 13.561 -12.220 1.00 52.53 77 MET A N 1
ATOM 563 C CA . MET A 1 77 ? -22.453 14.136 -13.523 1.00 52.53 77 MET A CA 1
ATOM 564 C C . MET A 1 77 ? -23.950 13.989 -13.856 1.00 52.53 77 MET A C 1
ATOM 566 O O . MET A 1 77 ? -24.331 14.008 -15.025 1.00 52.53 77 MET A O 1
ATOM 570 N N . THR A 1 78 ? -24.813 13.858 -12.844 1.00 52.59 78 THR A N 1
ATOM 571 C CA . THR A 1 78 ? -26.264 14.013 -13.025 1.00 52.59 78 THR A CA 1
ATOM 572 C C . THR A 1 78 ? -26.594 15.465 -13.388 1.00 52.59 78 THR A C 1
ATOM 574 O O . THR A 1 78 ? -26.473 16.368 -12.567 1.00 52.59 78 THR A O 1
ATOM 577 N N . GLU A 1 79 ? -27.017 15.628 -14.642 1.00 60.22 79 GLU A N 1
ATOM 578 C CA . GLU A 1 79 ? -27.923 16.651 -15.181 1.00 60.22 79 GLU A CA 1
ATOM 579 C C . GLU A 1 79 ? -27.534 18.130 -15.022 1.00 60.22 79 GLU A C 1
ATOM 581 O O . GLU A 1 79 ? -27.861 18.800 -14.044 1.00 60.22 79 GLU A O 1
ATOM 586 N N . PHE A 1 80 ? -26.980 18.700 -16.097 1.00 55.72 80 PHE A N 1
ATOM 587 C CA . PHE A 1 80 ? -27.262 20.095 -16.428 1.00 55.72 80 PHE A CA 1
ATOM 588 C C . PHE A 1 80 ? -27.901 20.177 -17.821 1.00 55.72 80 PHE A C 1
ATOM 590 O O . PHE A 1 80 ? -27.193 20.235 -18.825 1.00 55.72 80 PHE A O 1
ATOM 597 N N . LEU A 1 81 ? -29.241 20.216 -17.785 1.00 56.12 81 LEU A N 1
ATOM 598 C CA . LEU A 1 81 ? -30.218 20.663 -18.795 1.00 56.12 81 LEU A CA 1
ATOM 599 C C . LEU A 1 81 ? -30.460 19.787 -20.034 1.00 56.12 81 LEU A C 1
ATOM 601 O O . LEU A 1 81 ? -29.592 19.724 -20.929 1.00 56.12 81 LEU A O 1
#

pLDDT: mean 87.57, std 15.49, range [45.72, 98.06]

Radius of gyration: 13.73 Å; chains: 1; bounding box: 41×32×34 Å

Foldseek 3Di:
DWAFWWFWQDKDAWKWWQAPVRDIDTDDGGDTDTAQIKMFAAQQIKIWIQTPVRDIDIDGHGDIDGHHPPPDDPCVPPDDD

Secondary structure (DSSP, 8-state):
-PPEEEEEEEEES-EEEE-TTS-EEE--TT-EEETT-EEEE-TT-EEEEEETTS-EEEE-TT-EEE--TTTT-GGGG----